Protein AF-A0A3D1RHK3-F1 (afdb_monomer_lite)

Foldseek 3Di:
DDWDWDADPNFIEIEAEEEPVCCVDPVSVVVVVVCPVPHPYYDYAYPPPPCSVVVVVVVVVVVVVVVVVD

Secondary structure (DSSP, 8-state):
-EEEEEEETTEEEEEEEEEHHHHH-HHHHHHHHHHHHH-SSEEEEEETSTTHHHHHHHHHHHHHHHHHT-

pLDDT: mean 74.34, std 10.32, range [46.41, 93.19]

Structure (mmCIF, N/CA/C/O backbone):
data_AF-A0A3D1RHK3-F1
#
_entry.id   AF-A0A3D1RHK3-F1
#
loop_
_atom_site.group_PDB
_atom_site.id
_atom_site.type_symbol
_atom_site.label_atom_id
_atom_site.label_alt_id
_atom_site.label_comp_id
_atom_site.label_asym_id
_atom_site.label_entity_id
_atom_site.label_seq_id
_atom_site.pdbx_PDB_ins_code
_atom_site.Cartn_x
_atom_site.Cartn_y
_atom_site.Cartn_z
_atom_site.occupancy
_atom_site.B_iso_or_equiv
_atom_site.auth_seq_id
_at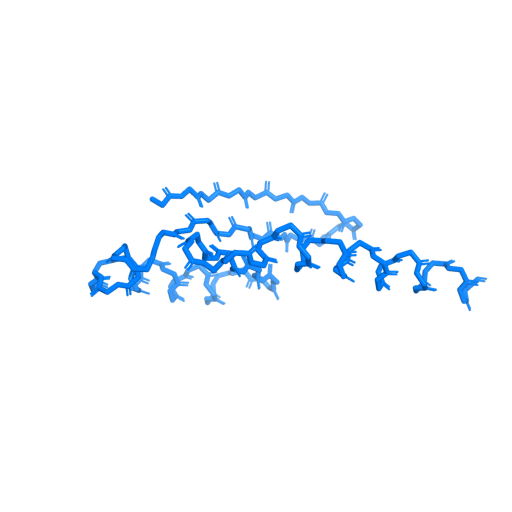om_site.auth_comp_id
_atom_site.auth_asym_id
_atom_site.auth_atom_id
_atom_site.pdbx_PDB_model_num
ATOM 1 N N . MET A 1 1 ? -3.246 -3.847 9.302 1.00 80.69 1 MET A N 1
ATOM 2 C CA . MET A 1 1 ? -2.347 -3.305 8.274 1.00 80.69 1 MET A CA 1
ATOM 3 C C . MET A 1 1 ? -1.167 -4.247 8.136 1.00 80.69 1 MET A C 1
ATOM 5 O O . MET A 1 1 ? -0.608 -4.663 9.144 1.00 80.69 1 MET A O 1
ATOM 9 N N . GLN A 1 2 ? -0.783 -4.574 6.907 1.00 78.94 2 GLN A N 1
ATOM 10 C CA . GLN A 1 2 ? 0.418 -5.338 6.581 1.00 78.94 2 GLN A CA 1
ATOM 11 C C . GLN A 1 2 ? 1.312 -4.508 5.662 1.00 78.94 2 GLN A C 1
ATOM 13 O O . GLN A 1 2 ? 0.816 -3.772 4.812 1.00 78.94 2 GLN A O 1
ATOM 18 N N . ILE A 1 3 ? 2.627 -4.610 5.840 1.00 82.88 3 ILE A N 1
ATOM 1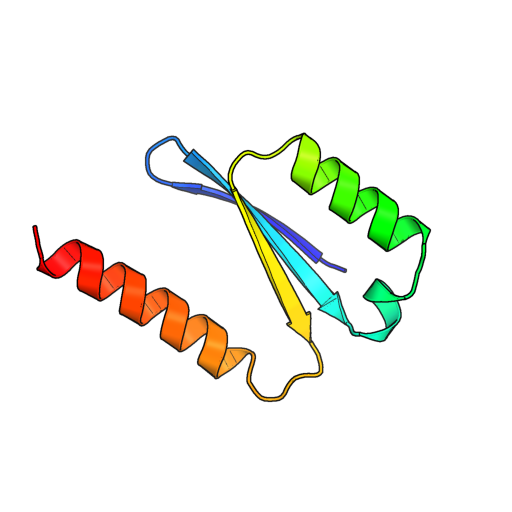9 C CA . ILE A 1 3 ? 3.610 -3.863 5.053 1.00 82.88 3 ILE A CA 1
ATOM 20 C C . ILE A 1 3 ? 4.632 -4.855 4.510 1.00 82.88 3 ILE A C 1
ATOM 22 O O . ILE A 1 3 ? 5.240 -5.599 5.277 1.00 82.88 3 ILE A O 1
ATOM 26 N N . PHE A 1 4 ? 4.847 -4.828 3.200 1.00 78.75 4 PHE A N 1
ATOM 27 C CA . PHE A 1 4 ? 5.841 -5.643 2.515 1.00 78.75 4 PHE A CA 1
ATOM 28 C C . PHE A 1 4 ? 6.861 -4.740 1.839 1.00 78.75 4 PHE A C 1
ATOM 30 O O . PHE A 1 4 ? 6.499 -3.781 1.159 1.00 78.75 4 PHE A O 1
ATOM 37 N N . LYS A 1 5 ? 8.142 -5.060 2.009 1.00 81.06 5 LYS A N 1
ATOM 38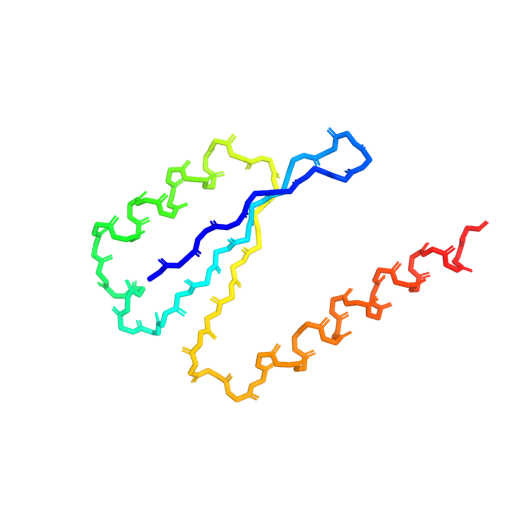 C CA . LYS A 1 5 ? 9.236 -4.381 1.317 1.00 81.06 5 LYS A CA 1
ATOM 39 C C . LYS A 1 5 ? 9.874 -5.336 0.319 1.00 81.06 5 LYS A C 1
ATOM 41 O O . LYS A 1 5 ? 10.102 -6.500 0.637 1.00 81.06 5 LYS A O 1
ATOM 46 N N . SER A 1 6 ? 10.164 -4.844 -0.876 1.00 77.75 6 SER A N 1
ATOM 47 C CA . SER A 1 6 ? 10.775 -5.625 -1.953 1.00 77.75 6 SER A CA 1
ATOM 48 C C . SER A 1 6 ? 11.772 -4.776 -2.726 1.00 77.75 6 SER A C 1
ATOM 50 O O . SER A 1 6 ? 11.571 -3.574 -2.869 1.00 77.75 6 SER A O 1
ATOM 52 N N . LYS A 1 7 ? 12.812 -5.406 -3.276 1.00 75.12 7 LYS A N 1
ATOM 53 C CA . LYS A 1 7 ? 13.812 -4.737 -4.113 1.00 75.12 7 LYS A CA 1
ATOM 54 C C . LYS A 1 7 ? 13.772 -5.313 -5.525 1.00 75.12 7 LYS A C 1
ATOM 56 O O . LYS A 1 7 ? 13.957 -6.514 -5.700 1.00 75.12 7 LYS A O 1
ATOM 61 N N . HIS A 1 8 ? 13.560 -4.469 -6.531 1.00 68.06 8 HIS A N 1
ATOM 62 C CA . HIS A 1 8 ? 13.566 -4.870 -7.941 1.00 68.06 8 HIS A CA 1
ATOM 63 C C . HIS A 1 8 ? 14.428 -3.913 -8.760 1.00 68.06 8 HIS A C 1
ATOM 65 O O . HIS A 1 8 ? 14.260 -2.700 -8.683 1.00 68.06 8 HIS A O 1
ATOM 71 N N . ASN A 1 9 ? 15.370 -4.454 -9.540 1.00 75.88 9 ASN A N 1
ATOM 72 C CA . ASN A 1 9 ? 16.313 -3.685 -10.365 1.00 75.88 9 ASN A CA 1
ATOM 73 C C . ASN A 1 9 ? 17.046 -2.573 -9.585 1.00 75.88 9 ASN A C 1
ATOM 75 O O . ASN A 1 9 ? 17.205 -1.458 -10.071 1.00 75.88 9 ASN A O 1
ATOM 79 N N . GLY A 1 10 ? 17.448 -2.860 -8.342 1.00 70.88 10 GLY A N 1
ATOM 80 C CA . GLY A 1 10 ? 18.130 -1.897 -7.468 1.00 70.88 10 GLY A CA 1
ATOM 81 C C . GLY A 1 10 ? 17.219 -0.856 -6.808 1.00 70.88 10 GLY A C 1
ATOM 82 O O . GLY A 1 10 ? 17.695 -0.113 -5.955 1.00 70.88 10 GLY A O 1
ATOM 83 N N . LEU A 1 11 ? 15.926 -0.834 -7.141 1.00 71.69 11 LEU A N 1
ATOM 84 C CA . LEU A 1 11 ? 14.930 0.063 -6.562 1.00 71.69 11 LEU A CA 1
ATOM 85 C C . LEU A 1 11 ? 14.212 -0.610 -5.394 1.00 71.69 11 LEU A C 1
ATOM 87 O O . LEU A 1 11 ? 13.795 -1.764 -5.506 1.00 71.69 11 LEU A O 1
ATOM 91 N N . ASP A 1 12 ? 14.034 0.133 -4.307 1.00 77.56 12 ASP A N 1
ATOM 92 C CA . ASP A 1 12 ? 13.269 -0.298 -3.140 1.00 77.56 12 ASP A CA 1
ATOM 93 C C . ASP A 1 12 ? 11.788 0.085 -3.300 1.00 77.56 12 ASP A C 1
ATOM 95 O O . ASP A 1 12 ? 11.446 1.194 -3.723 1.00 77.56 12 ASP A O 1
ATOM 99 N N . PHE A 1 13 ? 10.909 -0.869 -3.000 1.00 73.88 13 PHE A N 1
ATOM 100 C CA . PHE A 1 13 ? 9.460 -0.747 -3.084 1.00 73.88 13 PHE A CA 1
ATOM 101 C C . PHE A 1 13 ? 8.832 -1.116 -1.750 1.00 73.88 13 PHE A C 1
ATOM 103 O O . PHE A 1 13 ? 9.219 -2.102 -1.118 1.00 73.88 13 PHE A O 1
ATOM 110 N N . CYS A 1 14 ? 7.799 -0.371 -1.374 1.00 79.06 14 CYS A N 1
ATOM 111 C CA . CYS A 1 14 ? 6.988 -0.653 -0.200 1.00 79.06 14 CYS A CA 1
ATOM 112 C C . CYS A 1 14 ? 5.525 -0.831 -0.614 1.00 79.06 14 CYS A C 1
ATOM 114 O O . CYS A 1 14 ? 4.962 0.031 -1.290 1.00 79.06 14 CYS A O 1
ATOM 116 N N . GLN A 1 15 ? 4.922 -1.949 -0.223 1.00 77.75 15 GLN A N 1
ATOM 117 C CA . GLN A 1 15 ? 3.522 -2.283 -0.458 1.00 77.75 15 GLN A CA 1
ATOM 118 C C . GLN A 1 15 ? 2.795 -2.287 0.882 1.00 77.75 15 GLN A C 1
ATOM 120 O O . GLN A 1 15 ? 3.183 -3.011 1.799 1.00 77.75 15 GLN A O 1
ATOM 125 N N . ILE A 1 16 ? 1.746 -1.484 0.999 1.00 82.06 16 ILE A N 1
ATOM 126 C CA . ILE A 1 16 ? 0.959 -1.364 2.228 1.00 82.06 16 ILE A CA 1
ATOM 127 C C . ILE A 1 16 ? -0.432 -1.924 1.960 1.00 82.06 16 ILE A C 1
ATOM 129 O O . ILE A 1 16 ? -1.100 -1.455 1.047 1.00 82.06 16 ILE A O 1
ATOM 133 N N . TYR A 1 17 ? -0.867 -2.888 2.764 1.00 79.62 17 TYR A N 1
ATOM 134 C CA . TYR A 1 17 ? -2.204 -3.473 2.731 1.00 79.62 17 TYR A CA 1
ATOM 135 C C . TYR A 1 17 ? -2.954 -3.058 3.995 1.00 79.62 17 TYR A C 1
ATOM 137 O O . TYR A 1 17 ? -2.530 -3.391 5.105 1.00 79.62 17 TYR A O 1
ATOM 145 N N . ALA A 1 18 ? -4.056 -2.332 3.848 1.00 82.81 18 ALA A N 1
ATOM 146 C CA . ALA A 1 18 ? -4.864 -1.863 4.975 1.00 82.81 18 ALA A CA 1
ATOM 147 C C . ALA A 1 18 ? -6.363 -1.999 4.677 1.00 82.81 18 ALA A C 1
ATOM 149 O O . ALA A 1 18 ? -6.762 -2.056 3.515 1.00 82.81 18 ALA A O 1
ATOM 150 N N . THR A 1 19 ? -7.211 -2.075 5.697 1.00 83.06 19 THR A N 1
ATOM 151 C CA . THR A 1 19 ? -8.671 -1.925 5.531 1.00 83.06 19 THR A CA 1
ATOM 152 C C . THR A 1 19 ? -9.064 -0.444 5.512 1.00 83.06 19 THR A C 1
ATOM 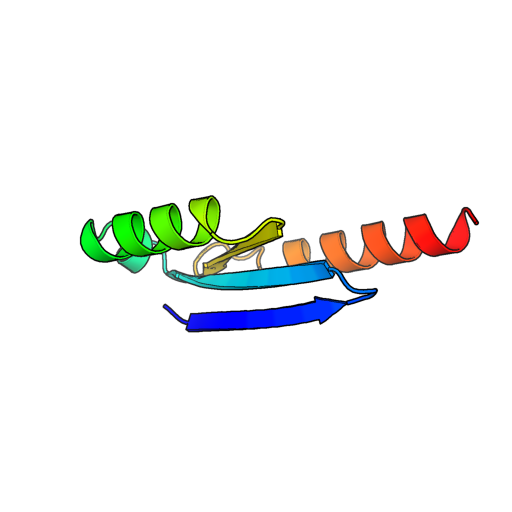154 O O . THR A 1 19 ? -8.280 0.421 5.908 1.00 83.06 19 THR A O 1
ATOM 157 N N . LYS A 1 20 ? -10.292 -0.129 5.075 1.00 81.06 20 LYS A N 1
ATOM 158 C CA . LYS A 1 20 ? -10.835 1.242 5.164 1.00 81.06 20 LYS A CA 1
ATOM 159 C C . LYS A 1 20 ? -10.842 1.765 6.610 1.00 81.06 20 LYS A C 1
ATOM 161 O O . LYS A 1 20 ? -10.429 2.900 6.823 1.00 81.06 20 LYS A O 1
ATOM 166 N N . ASP A 1 21 ? -11.216 0.936 7.587 1.00 84.88 21 ASP A N 1
ATOM 167 C CA . ASP A 1 21 ? -11.214 1.305 9.013 1.00 84.88 21 ASP A CA 1
ATOM 168 C C . ASP A 1 21 ? -9.804 1.594 9.542 1.00 84.88 21 ASP A C 1
ATOM 170 O O . ASP A 1 21 ? -9.578 2.569 10.255 1.00 84.88 21 ASP A O 1
ATOM 174 N N . GLU A 1 22 ? -8.817 0.787 9.145 1.00 85.00 22 GLU A N 1
ATOM 175 C CA . GLU A 1 22 ? -7.422 1.001 9.533 1.00 85.00 22 GLU A CA 1
ATOM 176 C C . GLU A 1 22 ? -6.879 2.330 8.999 1.00 85.00 22 GLU A C 1
ATOM 178 O O . GLU A 1 22 ? -6.109 3.001 9.680 1.00 85.00 22 GLU A O 1
ATOM 183 N N . LEU A 1 23 ? -7.309 2.755 7.811 1.00 84.12 23 LEU A N 1
ATOM 184 C CA . LEU A 1 23 ? -6.905 4.041 7.241 1.00 84.12 23 LEU A CA 1
ATOM 185 C C . LEU A 1 23 ? -7.535 5.250 7.936 1.00 84.12 23 LEU A C 1
ATOM 187 O O . LEU A 1 23 ? -7.043 6.361 7.744 1.00 84.12 23 LEU A O 1
ATOM 191 N N . GLN A 1 24 ? -8.596 5.071 8.723 1.00 84.62 24 GLN A N 1
ATOM 192 C CA . GLN A 1 24 ? -9.184 6.152 9.521 1.00 84.62 24 GLN A CA 1
ATOM 193 C C . GLN A 1 24 ? -8.432 6.383 10.838 1.00 84.62 24 GLN A C 1
ATOM 195 O O . GLN A 1 24 ? -8.621 7.417 11.472 1.00 84.62 24 GLN A O 1
ATOM 200 N N . ASN A 1 25 ? -7.560 5.456 11.244 1.00 92.31 25 ASN A N 1
ATOM 201 C CA . ASN A 1 25 ? -6.766 5.587 12.459 1.00 92.31 25 ASN A CA 1
ATOM 202 C C . ASN A 1 25 ? -5.574 6.543 12.245 1.00 92.31 25 ASN A C 1
ATOM 204 O O . ASN A 1 25 ? -4.733 6.319 11.370 1.00 92.31 25 ASN A O 1
ATOM 208 N N . GLU A 1 26 ? -5.476 7.585 13.075 1.00 93.19 26 GLU A N 1
ATOM 209 C CA . GLU A 1 26 ? -4.429 8.616 12.989 1.00 93.19 26 GLU A CA 1
ATOM 210 C C . GLU A 1 26 ? -3.005 8.048 13.112 1.00 93.19 26 GLU A C 1
ATOM 212 O O . GLU A 1 26 ? -2.121 8.439 12.350 1.00 93.19 26 GLU A O 1
ATOM 217 N N . GLU A 1 27 ? -2.782 7.065 13.990 1.00 91.06 27 GLU A N 1
ATOM 218 C CA . GLU A 1 27 ? -1.475 6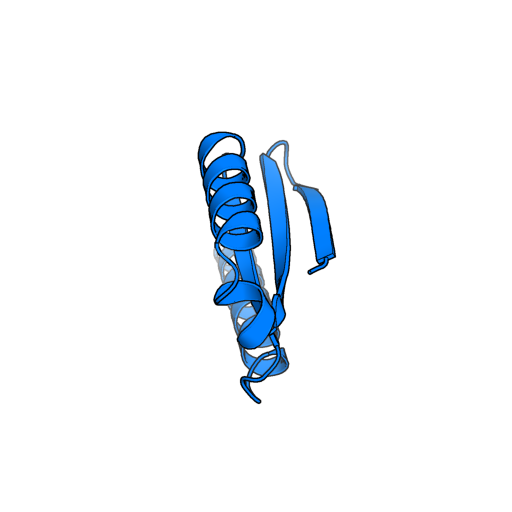.414 14.167 1.00 91.06 27 GLU A CA 1
ATOM 219 C C . GLU A 1 27 ? -1.051 5.662 12.893 1.00 91.06 27 GLU A C 1
ATOM 221 O O . GLU A 1 27 ? 0.121 5.646 12.499 1.00 91.06 27 GLU A O 1
ATOM 226 N N . ILE A 1 28 ? -2.018 5.046 12.208 1.00 89.06 28 ILE A N 1
ATOM 227 C CA . ILE A 1 28 ? -1.781 4.340 10.946 1.00 89.06 28 ILE A CA 1
ATOM 228 C C . ILE A 1 28 ? -1.483 5.341 9.825 1.00 89.06 28 ILE A C 1
ATOM 230 O O . ILE A 1 28 ? -0.550 5.122 9.045 1.00 89.06 28 ILE A O 1
ATOM 234 N N . GLN A 1 29 ? -2.203 6.463 9.764 1.00 88.38 29 GLN A N 1
ATOM 235 C CA . GLN A 1 29 ? -1.920 7.526 8.798 1.00 88.38 29 GLN A CA 1
ATOM 236 C C . GLN A 1 29 ? -0.528 8.135 9.001 1.00 88.38 29 GLN A C 1
ATOM 238 O O . GLN A 1 29 ? 0.196 8.353 8.024 1.00 88.38 29 GLN A O 1
ATOM 243 N N . GLU A 1 30 ? -0.116 8.358 10.249 1.00 91.50 30 GLU A N 1
ATOM 244 C CA . GLU A 1 30 ? 1.222 8.854 10.568 1.00 91.50 30 GLU A CA 1
ATOM 245 C C . GLU A 1 30 ? 2.307 7.860 10.123 1.00 91.50 30 GLU A C 1
ATOM 247 O O . GLU A 1 30 ? 3.262 8.242 9.438 1.00 91.50 30 GLU A O 1
ATOM 252 N N . LYS A 1 31 ? 2.122 6.562 10.404 1.00 88.94 31 LYS A N 1
ATOM 253 C CA . LYS A 1 31 ? 3.012 5.492 9.920 1.00 88.94 31 LYS A CA 1
ATOM 254 C C . LYS A 1 31 ? 3.127 5.479 8.395 1.00 88.94 31 LYS A C 1
ATOM 256 O O . LYS A 1 31 ? 4.242 5.431 7.873 1.00 88.94 31 LYS A O 1
ATOM 261 N N . ILE A 1 32 ? 2.011 5.566 7.669 1.00 85.81 32 ILE A N 1
ATOM 262 C CA . ILE A 1 32 ? 2.004 5.607 6.196 1.00 85.81 32 ILE A CA 1
ATOM 263 C C . ILE A 1 32 ? 2.749 6.845 5.683 1.00 85.81 32 ILE A C 1
ATOM 265 O O . ILE A 1 32 ? 3.538 6.744 4.741 1.00 85.81 32 ILE A O 1
ATOM 269 N N . ASN A 1 33 ? 2.538 8.007 6.301 1.00 86.62 33 ASN A N 1
ATOM 270 C CA . ASN A 1 33 ? 3.220 9.243 5.922 1.00 86.62 33 ASN A CA 1
ATOM 271 C C . ASN A 1 33 ? 4.733 9.160 6.147 1.00 86.62 33 ASN A C 1
ATOM 273 O O . ASN A 1 33 ? 5.499 9.623 5.302 1.00 86.62 33 ASN A O 1
ATOM 277 N N . ASN A 1 34 ? 5.173 8.524 7.231 1.00 88.50 34 ASN A N 1
ATOM 278 C CA . ASN A 1 34 ? 6.594 8.294 7.483 1.00 88.50 34 ASN A CA 1
ATOM 279 C C . ASN A 1 34 ? 7.208 7.348 6.443 1.00 88.50 34 ASN A C 1
ATOM 281 O O . ASN A 1 34 ? 8.267 7.654 5.901 1.00 88.50 34 ASN A O 1
ATOM 285 N N . ILE A 1 35 ? 6.504 6.272 6.076 1.00 84.12 35 ILE A N 1
ATOM 286 C CA . ILE A 1 35 ? 6.939 5.343 5.020 1.00 84.12 35 ILE A CA 1
ATOM 287 C C . ILE A 1 35 ? 7.051 6.057 3.665 1.00 84.12 35 ILE A C 1
ATOM 289 O O . ILE A 1 35 ? 8.036 5.873 2.956 1.00 84.12 35 ILE A O 1
ATOM 293 N N . LYS A 1 36 ? 6.086 6.919 3.316 1.00 78.62 36 LYS A N 1
ATOM 294 C CA . LYS A 1 36 ? 6.124 7.735 2.087 1.00 78.62 36 LYS A CA 1
ATOM 295 C C . LYS A 1 36 ? 7.282 8.733 2.058 1.00 78.62 36 LYS A C 1
ATOM 297 O O . LYS A 1 36 ? 7.771 9.047 0.981 1.00 78.62 36 LYS A O 1
ATOM 302 N N . LYS A 1 37 ? 7.704 9.250 3.217 1.00 80.94 37 LYS A N 1
ATOM 303 C CA . LYS A 1 37 ? 8.860 10.155 3.323 1.00 80.94 37 LYS A CA 1
ATOM 304 C C . LYS A 1 37 ? 10.192 9.412 3.203 1.00 80.94 37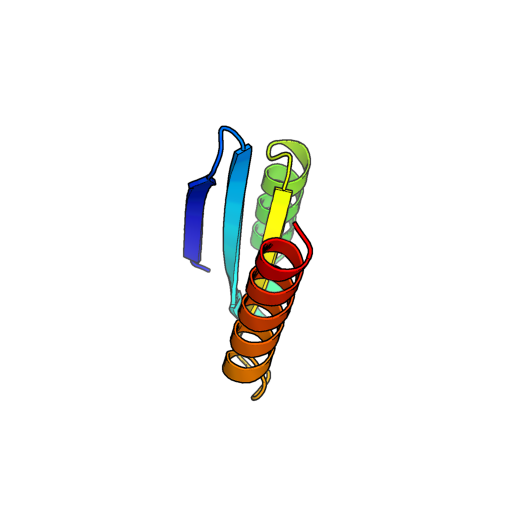 LYS A C 1
ATOM 306 O O . LYS A 1 37 ? 11.141 9.983 2.678 1.00 80.94 37 LYS A O 1
ATOM 311 N N . SER A 1 38 ? 10.272 8.180 3.710 1.00 72.56 38 SER A N 1
ATOM 312 C CA . SER A 1 38 ? 11.517 7.402 3.743 1.00 72.56 38 SER A CA 1
ATOM 313 C C . SER A 1 38 ? 11.765 6.550 2.495 1.00 72.56 38 SER A C 1
ATOM 315 O O . SER A 1 38 ? 12.916 6.264 2.187 1.00 72.56 38 SER A O 1
ATOM 317 N N . GLU A 1 39 ? 10.718 6.114 1.790 1.00 65.62 39 GLU A N 1
ATOM 318 C CA . GLU A 1 39 ? 10.814 5.173 0.664 1.00 65.62 39 GLU A CA 1
ATOM 319 C C . GLU A 1 39 ? 10.562 5.880 -0.678 1.00 65.62 39 GLU A C 1
ATOM 321 O O . GLU A 1 39 ? 9.588 6.615 -0.835 1.00 65.62 39 GLU A O 1
ATOM 326 N N . SER A 1 40 ? 11.405 5.629 -1.687 1.00 58.62 40 SER A N 1
ATOM 327 C CA . SER A 1 40 ? 11.321 6.327 -2.981 1.00 58.62 40 SER A CA 1
ATOM 328 C C . SER A 1 40 ? 10.127 5.910 -3.855 1.00 58.62 40 SER A C 1
ATOM 330 O O . SER A 1 40 ? 9.772 6.649 -4.774 1.00 58.62 40 SER A O 1
ATOM 332 N N . LYS A 1 41 ? 9.518 4.734 -3.620 1.00 65.88 41 LYS A N 1
ATOM 333 C CA . LYS A 1 41 ? 8.379 4.205 -4.400 1.00 65.88 41 LYS A CA 1
ATOM 334 C C . LYS A 1 41 ? 7.426 3.383 -3.515 1.00 65.88 41 LYS A C 1
ATOM 336 O O . LYS A 1 41 ? 7.711 2.234 -3.183 1.00 65.88 41 LYS A O 1
ATOM 341 N N . VAL A 1 42 ? 6.278 3.961 -3.149 1.00 66.44 42 VAL A N 1
ATOM 342 C CA . VAL A 1 42 ? 5.255 3.316 -2.299 1.00 66.44 42 VAL A CA 1
ATOM 343 C C . VAL A 1 42 ? 3.993 3.004 -3.108 1.00 66.44 42 VAL A C 1
ATOM 345 O O . VAL A 1 42 ? 3.449 3.891 -3.761 1.00 66.44 42 VAL A O 1
ATOM 348 N N . ALA A 1 43 ? 3.503 1.766 -3.020 1.00 65.50 43 ALA A N 1
ATOM 349 C CA . ALA A 1 43 ? 2.188 1.344 -3.502 1.00 65.50 43 ALA A CA 1
ATOM 350 C C . ALA A 1 43 ? 1.280 1.018 -2.303 1.00 65.50 43 ALA A C 1
ATOM 352 O O . ALA A 1 43 ? 1.704 0.360 -1.353 1.00 65.50 43 ALA A O 1
ATOM 353 N N . MET A 1 44 ? 0.031 1.485 -2.326 1.00 65.44 44 MET A N 1
ATOM 354 C CA . MET A 1 44 ? -0.932 1.268 -1.243 1.00 65.44 44 MET A CA 1
ATOM 355 C C . MET A 1 44 ? -2.165 0.548 -1.784 1.00 65.44 44 MET A C 1
ATOM 357 O O . MET A 1 44 ? -2.758 0.984 -2.767 1.00 65.44 44 MET A O 1
ATOM 361 N N . PHE A 1 45 ? -2.540 -0.539 -1.121 1.00 65.94 45 PHE A N 1
ATOM 362 C CA . PHE A 1 45 ? -3.661 -1.405 -1.446 1.00 65.94 45 PHE A CA 1
ATOM 363 C C . PHE A 1 45 ? -4.655 -1.381 -0.285 1.00 65.94 45 PHE A C 1
ATOM 365 O O . PHE A 1 45 ? -4.291 -1.609 0.872 1.00 65.94 45 PHE A O 1
ATOM 372 N N . VAL A 1 46 ? -5.918 -1.093 -0.590 1.00 65.50 46 VAL A N 1
ATOM 373 C CA . VAL A 1 46 ? -6.978 -0.954 0.413 1.00 65.50 46 VAL A CA 1
ATOM 374 C C . VAL A 1 46 ? -7.986 -2.081 0.229 1.00 65.50 46 VAL A C 1
ATOM 376 O O . VAL A 1 46 ? -8.578 -2.221 -0.835 1.00 65.50 46 VAL A O 1
ATOM 379 N N . SER A 1 47 ? -8.168 -2.906 1.256 1.00 60.03 47 SER A N 1
ATOM 380 C CA . SER A 1 47 ? -9.180 -3.966 1.277 1.00 60.03 47 SER A CA 1
ATOM 381 C C . SER A 1 47 ? -10.564 -3.389 1.602 1.00 60.03 47 SER A C 1
ATOM 383 O O . SER A 1 47 ? -10.690 -2.488 2.437 1.00 60.03 47 SER A O 1
ATOM 385 N N . GLY A 1 48 ? -11.597 -3.886 0.912 1.00 53.69 48 GLY A N 1
ATOM 386 C CA . GLY A 1 48 ? -12.964 -3.342 0.951 1.00 53.69 48 GLY A CA 1
ATOM 387 C C . GLY A 1 48 ? -13.361 -2.509 -0.278 1.00 53.69 48 GLY A C 1
ATOM 388 O O . GLY A 1 48 ? -14.431 -1.901 -0.272 1.00 53.69 48 GLY A O 1
ATOM 389 N N . ASP A 1 49 ? -12.514 -2.456 -1.308 1.00 55.66 49 ASP A N 1
ATOM 390 C CA . ASP A 1 49 ? -12.945 -2.266 -2.697 1.00 55.66 49 ASP A CA 1
ATOM 391 C C . ASP A 1 49 ? -12.893 -3.634 -3.381 1.00 55.66 49 ASP A C 1
ATOM 393 O O . ASP A 1 49 ? -11.838 -4.273 -3.408 1.00 55.66 49 ASP A O 1
ATOM 397 N N . ASP A 1 50 ? -14.013 -4.079 -3.956 1.00 55.31 50 ASP A N 1
ATOM 398 C CA . ASP A 1 50 ? -14.132 -5.346 -4.702 1.00 55.31 50 ASP A CA 1
ATOM 399 C C . ASP A 1 50 ? -13.139 -5.463 -5.880 1.00 55.31 50 ASP A C 1
ATOM 401 O O . ASP A 1 50 ? -12.985 -6.516 -6.497 1.00 55.31 50 ASP A O 1
ATOM 405 N N . GLU A 1 51 ? -12.429 -4.383 -6.203 1.00 60.72 51 GLU A N 1
ATOM 406 C CA . GLU A 1 51 ? -11.528 -4.283 -7.344 1.00 60.72 51 GLU A CA 1
ATOM 407 C C . GLU A 1 51 ? -10.054 -4.561 -7.021 1.00 60.72 51 GLU A C 1
ATOM 409 O O . GLU A 1 51 ? -9.218 -4.416 -7.908 1.00 60.72 51 GLU A O 1
ATOM 414 N N . TYR A 1 52 ? -9.702 -5.007 -5.809 1.00 64.06 52 TYR A N 1
ATOM 415 C CA . TYR A 1 52 ? -8.310 -5.327 -5.441 1.00 64.06 52 TYR A CA 1
ATOM 416 C C . TYR A 1 52 ? -7.594 -6.212 -6.479 1.00 64.06 52 TYR A C 1
ATOM 418 O O . TYR A 1 52 ? -6.490 -5.889 -6.926 1.00 64.06 52 TYR A O 1
ATOM 426 N N . LEU A 1 53 ? -8.248 -7.293 -6.920 1.00 64.62 53 LEU A N 1
ATOM 427 C CA . LEU A 1 53 ? -7.702 -8.187 -7.945 1.00 64.62 53 LEU A CA 1
ATOM 428 C C . LEU A 1 53 ? -7.558 -7.485 -9.303 1.00 64.62 53 LEU A C 1
ATOM 430 O O . LEU A 1 53 ? -6.541 -7.668 -9.965 1.00 64.62 53 LEU A O 1
ATOM 434 N N . LYS A 1 54 ? -8.512 -6.623 -9.681 1.00 66.31 54 LYS A N 1
ATOM 435 C CA . LYS A 1 54 ? -8.454 -5.844 -10.930 1.00 66.31 54 LYS A CA 1
ATOM 436 C C . LYS A 1 54 ? -7.331 -4.808 -10.915 1.00 66.31 54 LYS A C 1
ATOM 438 O O . LYS A 1 54 ? -6.703 -4.554 -11.939 1.00 66.31 54 LYS A O 1
ATOM 443 N N . ILE A 1 55 ? -7.067 -4.194 -9.761 1.00 69.75 55 ILE A N 1
ATOM 444 C CA . ILE A 1 55 ? -5.978 -3.225 -9.595 1.00 69.75 55 ILE A CA 1
ATOM 445 C C . ILE A 1 55 ? -4.631 -3.934 -9.755 1.00 69.75 55 ILE A C 1
ATOM 447 O O . ILE A 1 55 ? -3.771 -3.443 -10.486 1.00 69.75 55 ILE A O 1
ATOM 451 N N . ILE A 1 56 ? -4.458 -5.106 -9.134 1.00 70.56 56 ILE A N 1
ATOM 452 C CA . ILE A 1 56 ? -3.254 -5.930 -9.313 1.00 70.56 56 ILE A CA 1
ATOM 453 C C . ILE A 1 56 ? -3.097 -6.360 -10.771 1.00 70.56 56 ILE A C 1
ATOM 455 O O . ILE A 1 56 ? -2.019 -6.188 -11.336 1.00 70.56 56 ILE A O 1
ATOM 459 N N . GLU A 1 57 ? -4.164 -6.860 -11.396 1.00 69.88 57 GLU A N 1
ATOM 460 C CA . GLU A 1 57 ? -4.167 -7.256 -12.806 1.00 69.88 57 GLU A CA 1
ATOM 461 C C . GLU A 1 57 ? -3.733 -6.097 -13.714 1.00 69.88 57 GLU A C 1
ATOM 463 O O . GLU A 1 57 ? -2.846 -6.261 -14.552 1.00 69.88 57 GLU A O 1
ATOM 468 N N . ARG A 1 58 ? -4.259 -4.889 -13.480 1.00 72.56 58 ARG A N 1
ATOM 469 C CA . ARG A 1 58 ? -3.895 -3.688 -14.242 1.00 72.56 58 ARG A CA 1
ATOM 470 C C . ARG A 1 58 ? -2.438 -3.273 -14.039 1.00 72.56 58 ARG A C 1
ATOM 472 O O . ARG A 1 58 ? -1.788 -2.872 -15.002 1.00 72.56 58 ARG A O 1
ATOM 479 N N . ILE A 1 59 ? -1.913 -3.370 -12.817 1.00 73.38 59 ILE A N 1
ATOM 480 C CA . ILE A 1 59 ? -0.497 -3.087 -12.529 1.00 73.38 59 ILE A CA 1
ATOM 481 C C . ILE A 1 59 ? 0.404 -4.090 -13.260 1.00 73.38 59 ILE A C 1
ATOM 483 O O . ILE A 1 59 ? 1.388 -3.682 -13.878 1.00 73.38 59 ILE A O 1
ATOM 487 N N . ILE A 1 60 ? 0.051 -5.379 -13.236 1.00 72.00 60 ILE A N 1
ATOM 488 C CA . ILE A 1 60 ? 0.790 -6.434 -13.940 1.00 72.00 60 ILE A CA 1
ATOM 489 C C . ILE A 1 60 ? 0.751 -6.200 -15.457 1.00 72.00 60 ILE A C 1
ATOM 491 O O . ILE A 1 60 ? 1.806 -6.236 -16.087 1.00 72.00 60 ILE A O 1
ATOM 495 N N . MET A 1 61 ? -0.417 -5.904 -16.043 1.00 70.12 61 MET A N 1
ATOM 496 C CA . MET A 1 61 ? -0.541 -5.612 -17.480 1.00 70.12 61 MET A CA 1
ATOM 497 C C . MET A 1 61 ? 0.336 -4.432 -17.908 1.00 70.12 61 MET A C 1
ATOM 499 O O . MET A 1 61 ? 1.098 -4.565 -18.862 1.00 70.12 61 MET A O 1
ATOM 503 N N . LEU A 1 62 ? 0.297 -3.313 -17.175 1.00 74.88 62 LEU A N 1
ATOM 504 C CA . LEU A 1 62 ? 1.110 -2.129 -17.483 1.00 74.88 62 LEU A CA 1
ATOM 505 C C . LEU A 1 62 ? 2.617 -2.418 -17.422 1.00 74.88 62 LEU A C 1
ATOM 507 O O . LEU A 1 62 ? 3.397 -1.847 -18.184 1.00 74.88 62 LEU A O 1
ATOM 511 N N . GLU A 1 63 ? 3.046 -3.285 -16.506 1.00 68.62 63 GLU A N 1
ATOM 512 C CA . GLU A 1 63 ? 4.451 -3.671 -16.380 1.00 68.62 63 GLU A CA 1
ATOM 513 C C . GLU A 1 63 ? 4.891 -4.617 -17.510 1.00 68.62 63 GLU A C 1
ATOM 515 O O . GLU A 1 63 ? 6.005 -4.489 -18.020 1.00 68.62 63 GLU A O 1
ATOM 520 N N . VAL A 1 64 ? 4.018 -5.532 -17.944 1.00 68.81 64 VAL A N 1
ATOM 521 C CA . VAL A 1 64 ? 4.256 -6.400 -19.110 1.00 68.81 64 VAL A CA 1
ATOM 522 C C . VAL A 1 64 ? 4.316 -5.579 -20.400 1.00 68.81 64 VAL A C 1
ATOM 524 O O . VAL A 1 64 ? 5.242 -5.764 -21.188 1.00 68.81 64 VAL A O 1
ATOM 527 N N . GLU A 1 65 ? 3.392 -4.636 -20.602 1.00 74.62 65 GLU A N 1
ATOM 528 C CA . GLU A 1 65 ? 3.397 -3.739 -21.765 1.00 74.62 65 GLU A CA 1
ATOM 529 C C . GLU A 1 65 ? 4.702 -2.946 -21.858 1.00 74.62 65 GLU A C 1
ATOM 531 O O . GLU A 1 65 ? 5.334 -2.933 -22.911 1.00 74.62 65 GLU A O 1
ATOM 536 N N . LYS A 1 66 ? 5.179 -2.361 -20.753 1.00 72.00 66 LYS A N 1
ATOM 537 C CA . LYS A 1 66 ? 6.468 -1.646 -20.732 1.00 72.00 66 LYS A CA 1
ATOM 538 C C . LYS A 1 66 ? 7.653 -2.511 -21.159 1.00 72.00 66 LYS A C 1
ATOM 540 O O . LYS A 1 66 ? 8.598 -1.982 -21.736 1.00 72.00 66 LYS A O 1
ATOM 545 N N . ARG A 1 67 ? 7.629 -3.812 -20.855 1.00 70.38 67 ARG A N 1
ATOM 546 C CA . ARG A 1 67 ? 8.708 -4.749 -21.210 1.00 70.38 67 ARG A CA 1
ATOM 547 C C . ARG A 1 67 ? 8.663 -5.197 -22.666 1.00 70.38 67 ARG A C 1
ATOM 549 O O . ARG A 1 67 ? 9.711 -5.523 -23.194 1.00 70.38 67 ARG A O 1
ATOM 556 N N . ASN A 1 68 ? 7.487 -5.205 -23.291 1.00 65.00 68 ASN A N 1
ATOM 557 C CA . ASN A 1 68 ? 7.313 -5.623 -24.687 1.00 65.00 68 ASN A CA 1
ATOM 558 C C . ASN A 1 68 ? 7.524 -4.484 -25.704 1.00 65.00 68 ASN A C 1
ATOM 560 O O . ASN A 1 68 ? 7.502 -4.734 -26.906 1.00 65.00 68 ASN A O 1
ATOM 564 N N . VAL A 1 69 ? 7.683 -3.239 -25.240 1.00 56.41 69 VAL A N 1
ATOM 565 C CA . VAL A 1 69 ? 7.951 -2.052 -26.080 1.00 56.41 69 VAL A CA 1
ATOM 566 C C . VAL A 1 69 ? 9.462 -1.723 -26.147 1.00 56.41 69 VAL A C 1
ATOM 568 O O . VAL A 1 69 ? 9.860 -0.775 -26.822 1.00 56.41 69 VAL A O 1
ATOM 571 N N . LEU A 1 70 ? 10.311 -2.522 -25.489 1.00 46.41 70 LEU A N 1
ATOM 572 C CA . LEU A 1 70 ? 11.781 -2.518 -25.587 1.00 46.41 70 LEU A CA 1
ATOM 573 C C . LEU A 1 70 ? 12.262 -3.772 -26.324 1.00 46.41 70 LEU A C 1
ATOM 575 O O . LEU A 1 70 ? 13.285 -3.658 -27.035 1.00 46.41 70 LEU A O 1
#

Radius of gyration: 13.86 Å; chains: 1; bounding box: 32×18×40 Å

Sequence (70 aa):
MQIFKSKHNGLDFCQIYATKDELQNEEIQEKINNIKKSESKVAMFVSGDDEYLKIIERIIMLEVEKRNVL